Protein AF-A0A7V8NSW2-F1 (afdb_monomer_lite)

Foldseek 3Di:
DDDDDDDDDDDDDDDDDDDPPDPPPPPPPPPPPPPDPAAWKDWDQAQKIWGDDPQKIWIWRHFPQATHTDWIWGWDDDPDPAPWTWTQGPVFIWIWHDDPDPQWIWIDTPPDPDTIIMGGDPDDPPRNVPHFDPFLLRVVVVVLRSCVRRVPCCVVVVHPSVVVCVVCNVVGDRPQDPVNSD

Structure (mmCIF, N/CA/C/O backbone):
data_AF-A0A7V8NSW2-F1
#
_entry.id   AF-A0A7V8NSW2-F1
#
loop_
_atom_site.group_PDB
_atom_site.id
_atom_site.type_symbol
_atom_site.label_atom_id
_atom_site.label_alt_id
_atom_site.label_comp_id
_atom_site.label_asym_id
_atom_site.label_entity_id
_atom_site.label_seq_id
_atom_site.pdbx_PDB_ins_code
_atom_site.Cartn_x
_atom_site.Cartn_y
_atom_site.Cartn_z
_atom_site.occupancy
_atom_site.B_iso_or_equiv
_atom_site.auth_seq_id
_atom_site.auth_comp_id
_atom_site.auth_asym_id
_atom_site.auth_atom_id
_atom_site.pdbx_PDB_model_num
ATOM 1 N N . MET A 1 1 ? 11.097 -9.319 -114.346 1.00 35.69 1 MET A N 1
ATOM 2 C CA . MET A 1 1 ? 12.423 -9.360 -114.993 1.00 35.69 1 MET A CA 1
ATOM 3 C C . MET A 1 1 ? 13.463 -9.348 -113.884 1.00 35.69 1 MET A C 1
ATOM 5 O O . MET A 1 1 ? 13.404 -8.470 -113.037 1.00 35.69 1 MET A O 1
ATOM 9 N N . ASN A 1 2 ? 14.272 -10.407 -113.826 1.00 34.03 2 ASN A N 1
ATOM 10 C CA . ASN A 1 2 ? 15.314 -10.690 -112.832 1.00 34.03 2 ASN A CA 1
ATOM 11 C C . ASN A 1 2 ? 16.289 -9.518 -112.618 1.00 34.03 2 ASN A C 1
ATOM 13 O O . ASN A 1 2 ? 16.650 -8.868 -113.592 1.00 34.03 2 ASN A O 1
ATOM 17 N N . LEU A 1 3 ? 16.826 -9.352 -111.404 1.00 37.28 3 LEU A N 1
ATOM 18 C CA . LEU A 1 3 ? 18.163 -9.864 -111.060 1.00 37.28 3 LEU A CA 1
ATOM 19 C C . LEU A 1 3 ? 18.478 -9.675 -109.564 1.00 37.28 3 LEU A C 1
ATOM 21 O O . LEU A 1 3 ? 18.157 -8.659 -108.958 1.00 37.28 3 LEU A O 1
ATOM 25 N N . GLN A 1 4 ? 19.124 -10.693 -108.999 1.00 40.78 4 GLN A N 1
ATOM 26 C CA . GLN A 1 4 ? 19.681 -10.736 -107.649 1.00 40.78 4 GLN A CA 1
ATOM 27 C C . GLN A 1 4 ? 20.954 -9.887 -107.510 1.00 40.78 4 GLN A C 1
ATOM 29 O O . GLN A 1 4 ? 21.717 -9.784 -108.465 1.00 40.78 4 GLN A O 1
ATOM 34 N N . SER A 1 5 ? 21.278 -9.467 -106.281 1.00 41.66 5 SER A N 1
ATOM 35 C CA . SER A 1 5 ? 22.635 -9.625 -105.732 1.00 41.66 5 SER A CA 1
ATOM 36 C C . SER A 1 5 ? 22.631 -9.571 -104.197 1.00 41.66 5 SER A C 1
ATOM 38 O O . SER A 1 5 ? 21.715 -9.039 -103.581 1.00 41.66 5 SER A O 1
ATOM 40 N N . LYS A 1 6 ? 23.635 -10.224 -103.613 1.00 39.19 6 LYS A N 1
ATOM 41 C CA . LYS A 1 6 ? 23.741 -10.793 -102.262 1.00 39.19 6 LYS A CA 1
ATOM 42 C C . LYS A 1 6 ? 24.594 -9.945 -101.300 1.00 39.19 6 LYS A C 1
ATOM 44 O O . LYS A 1 6 ? 25.369 -9.108 -101.743 1.00 39.19 6 LYS A O 1
ATOM 49 N N . ALA A 1 7 ? 24.563 -10.391 -100.033 1.00 41.00 7 ALA A N 1
ATOM 50 C CA . ALA A 1 7 ? 25.536 -10.209 -98.939 1.00 41.00 7 ALA A CA 1
ATOM 51 C C . ALA A 1 7 ? 25.401 -8.887 -98.144 1.00 41.00 7 ALA A C 1
ATOM 53 O O . ALA A 1 7 ? 25.181 -7.838 -98.721 1.00 41.00 7 ALA A O 1
ATOM 54 N N . HIS A 1 8 ? 25.456 -8.852 -96.807 1.00 39.66 8 HIS A N 1
ATOM 55 C CA . HIS A 1 8 ? 26.336 -9.596 -95.907 1.00 39.66 8 HIS A CA 1
ATOM 56 C C . HIS A 1 8 ? 25.717 -9.936 -94.534 1.00 39.66 8 HIS A C 1
ATOM 58 O O . HIS A 1 8 ? 24.855 -9.244 -94.002 1.00 39.66 8 HIS A O 1
ATOM 64 N N . LEU A 1 9 ? 26.250 -11.031 -93.993 1.00 41.28 9 LEU A N 1
ATOM 65 C CA . LEU A 1 9 ? 26.190 -11.565 -92.633 1.00 41.28 9 LEU A CA 1
ATOM 66 C C . LEU A 1 9 ? 26.578 -10.525 -91.559 1.00 41.28 9 LEU A C 1
ATOM 68 O O . LEU A 1 9 ? 27.609 -9.877 -91.708 1.00 41.28 9 LEU A O 1
ATOM 72 N N . CYS A 1 10 ? 25.842 -10.462 -90.447 1.00 36.78 10 CYS A N 1
ATOM 73 C CA . CYS A 1 10 ? 26.366 -10.757 -89.102 1.00 36.78 10 CYS A CA 1
ATOM 74 C C . CYS A 1 10 ? 25.260 -10.599 -88.052 1.00 36.78 10 CYS A C 1
ATOM 76 O O . CYS A 1 10 ? 24.613 -9.562 -87.935 1.00 36.78 10 CYS A O 1
ATOM 78 N N . ALA A 1 11 ? 25.048 -11.675 -87.305 1.00 42.50 11 ALA A N 1
ATOM 79 C CA . ALA A 1 11 ? 24.102 -11.776 -86.213 1.00 42.50 11 ALA A CA 1
ATOM 80 C C . ALA A 1 11 ? 24.591 -11.009 -84.980 1.00 42.50 11 ALA A C 1
ATOM 82 O O . ALA A 1 11 ? 25.750 -11.147 -84.603 1.00 42.50 11 ALA A O 1
ATOM 83 N N . VAL A 1 12 ? 23.676 -10.328 -84.287 1.00 43.03 12 VAL A N 1
ATOM 84 C CA . VAL A 1 12 ? 23.722 -10.216 -82.825 1.00 43.03 12 VAL A CA 1
ATOM 85 C C . VAL A 1 12 ? 22.292 -10.352 -82.310 1.00 43.03 12 VAL A C 1
ATOM 87 O O . VAL A 1 12 ? 21.466 -9.453 -82.447 1.00 43.03 12 VAL A O 1
ATOM 90 N N . VAL A 1 13 ? 21.9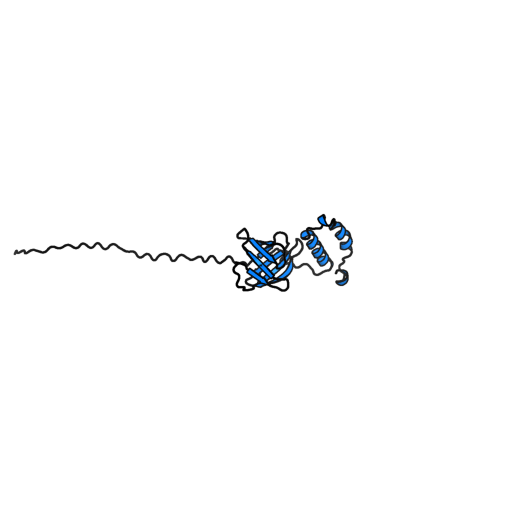96 -11.524 -81.754 1.00 46.28 13 VAL A N 1
ATOM 91 C CA . VAL A 1 13 ? 20.824 -11.761 -80.913 1.00 46.28 13 VAL A CA 1
ATOM 92 C C . VAL A 1 13 ? 21.172 -11.213 -79.533 1.00 46.28 13 VAL A C 1
ATOM 94 O O . VAL A 1 13 ? 22.045 -11.765 -78.871 1.00 46.28 13 VAL A O 1
ATOM 97 N N . SER A 1 14 ? 20.495 -10.156 -79.093 1.00 44.03 14 SER A N 1
ATOM 98 C CA . SER A 1 14 ? 20.483 -9.768 -77.681 1.00 44.03 14 SER A CA 1
ATOM 99 C C . SER A 1 14 ? 19.081 -9.980 -77.136 1.00 44.03 14 SER A C 1
ATOM 101 O O . SER A 1 14 ? 18.165 -9.204 -77.392 1.00 44.03 14 SER A O 1
ATOM 103 N N . ALA A 1 15 ? 18.927 -11.083 -76.408 1.00 45.47 15 ALA A N 1
ATOM 104 C CA . ALA A 1 15 ? 17.764 -11.374 -75.594 1.00 45.47 15 ALA A CA 1
ATOM 105 C C . ALA A 1 15 ? 17.700 -10.373 -74.429 1.00 45.47 15 ALA A C 1
ATOM 107 O O . ALA A 1 15 ? 18.580 -10.353 -73.569 1.00 45.47 15 ALA A O 1
ATOM 108 N N . SER A 1 16 ? 16.667 -9.532 -74.392 1.00 48.69 16 SER A N 1
ATOM 109 C CA . SER A 1 16 ? 16.383 -8.679 -73.237 1.00 48.69 16 SER A CA 1
ATOM 110 C C . SER A 1 16 ? 15.746 -9.521 -72.130 1.00 48.69 16 SER A C 1
ATOM 112 O O . SER A 1 16 ? 14.562 -9.842 -72.178 1.00 48.69 16 SER A O 1
ATOM 114 N N . VAL A 1 17 ? 16.551 -9.893 -71.135 1.00 52.06 17 VAL A N 1
ATOM 115 C CA . VAL A 1 17 ? 16.082 -10.448 -69.860 1.00 52.06 17 VAL A CA 1
ATOM 116 C C . VAL A 1 17 ? 15.521 -9.303 -69.013 1.00 52.06 17 VAL A C 1
ATOM 118 O O . VAL A 1 17 ? 16.173 -8.279 -68.821 1.00 52.06 17 VAL A O 1
ATOM 121 N N . ALA A 1 18 ? 14.288 -9.474 -68.539 1.00 54.47 18 ALA A N 1
ATOM 122 C CA . ALA A 1 18 ? 13.567 -8.525 -67.702 1.00 54.47 18 ALA A CA 1
ATOM 123 C C . ALA A 1 18 ? 14.183 -8.405 -66.295 1.00 54.47 18 ALA A C 1
ATOM 125 O O . ALA A 1 18 ? 14.445 -9.417 -65.648 1.00 54.47 18 ALA A O 1
ATOM 126 N N . LEU A 1 19 ? 14.312 -7.177 -65.780 1.00 48.75 19 LEU A N 1
ATOM 127 C CA . LEU A 1 19 ? 14.388 -6.919 -64.339 1.00 48.75 19 LEU A CA 1
ATOM 128 C C . LEU A 1 19 ? 13.099 -6.216 -63.904 1.00 48.75 19 LEU A C 1
ATOM 130 O O . LEU A 1 19 ? 12.949 -5.005 -64.048 1.00 48.75 19 LEU A O 1
ATOM 134 N N . PHE A 1 20 ? 12.166 -6.994 -63.356 1.00 54.84 20 PHE A N 1
ATOM 135 C CA . PHE A 1 20 ? 11.109 -6.457 -62.507 1.00 54.84 20 PHE A CA 1
ATOM 136 C C . PHE A 1 20 ? 11.756 -5.990 -61.200 1.00 54.84 20 PHE A C 1
ATOM 138 O O . PHE A 1 20 ? 12.077 -6.796 -60.327 1.00 54.84 20 PHE A O 1
ATOM 145 N N . LEU A 1 21 ? 11.971 -4.682 -61.076 1.00 51.09 21 LEU A N 1
ATOM 146 C CA . LEU A 1 21 ? 12.288 -4.040 -59.806 1.00 51.09 21 LEU A CA 1
ATOM 147 C C . LEU A 1 21 ? 11.025 -4.074 -58.935 1.00 51.09 21 LEU A C 1
ATOM 149 O O . LEU A 1 21 ? 10.213 -3.155 -58.971 1.00 51.09 21 LEU A O 1
ATOM 153 N N . PHE A 1 22 ? 10.841 -5.154 -58.174 1.00 56.53 22 PHE A N 1
ATOM 154 C CA . PHE A 1 22 ? 9.962 -5.137 -57.009 1.00 56.53 22 PHE A CA 1
ATOM 155 C C . PHE A 1 22 ? 10.636 -4.257 -55.951 1.00 56.53 22 PHE A C 1
ATOM 157 O O . PHE A 1 22 ? 11.707 -4.637 -55.466 1.00 56.53 22 PHE A O 1
ATOM 164 N N . PRO A 1 23 ? 10.082 -3.087 -55.580 1.00 56.97 23 PRO A N 1
ATOM 165 C CA . PRO A 1 23 ? 10.582 -2.392 -54.411 1.00 56.97 23 PRO A CA 1
ATOM 166 C C . PRO A 1 23 ? 10.324 -3.296 -53.206 1.00 56.97 23 PRO A C 1
ATOM 168 O O . PRO A 1 23 ? 9.179 -3.637 -52.898 1.00 56.97 23 PRO A O 1
ATOM 171 N N . LEU A 1 24 ? 11.426 -3.723 -52.581 1.00 57.84 24 LEU A N 1
ATOM 172 C CA . LEU A 1 24 ? 11.451 -4.409 -51.300 1.00 57.84 24 LEU A CA 1
ATOM 173 C C . LEU A 1 24 ? 10.475 -3.709 -50.359 1.00 57.84 24 LEU A C 1
ATOM 175 O O . LEU A 1 24 ? 10.587 -2.503 -50.128 1.00 57.84 24 LEU A O 1
ATOM 179 N N . SER A 1 25 ? 9.538 -4.482 -49.817 1.00 56.72 25 SER A N 1
ATOM 180 C CA . SER A 1 25 ? 8.718 -4.086 -48.685 1.00 56.72 25 SER A CA 1
ATOM 181 C C . SER A 1 25 ? 9.619 -3.449 -47.631 1.00 56.72 25 SER A C 1
ATOM 183 O O . SER A 1 25 ? 10.436 -4.131 -47.011 1.00 56.72 25 SER A O 1
ATOM 185 N N . ALA A 1 26 ? 9.485 -2.135 -47.448 1.00 57.78 26 ALA A N 1
ATOM 186 C CA . ALA A 1 26 ? 9.986 -1.467 -46.266 1.00 57.78 26 ALA A CA 1
ATOM 187 C C . ALA A 1 26 ? 9.284 -2.148 -45.093 1.00 57.78 26 ALA A C 1
ATOM 189 O O . ALA A 1 26 ? 8.076 -1.989 -44.907 1.00 57.78 26 ALA A O 1
ATOM 190 N N . GLY A 1 27 ? 10.019 -3.013 -44.392 1.00 55.06 27 GLY A N 1
ATOM 191 C CA . GLY A 1 27 ? 9.515 -3.681 -43.209 1.00 55.06 27 GLY A CA 1
ATOM 192 C C . GLY A 1 27 ? 8.937 -2.613 -42.299 1.00 55.06 27 GLY A C 1
ATOM 193 O O . GLY A 1 27 ? 9.621 -1.636 -41.993 1.00 55.06 27 GLY A O 1
ATOM 194 N N . ALA A 1 28 ? 7.675 -2.781 -41.908 1.00 55.75 28 ALA A N 1
ATOM 195 C CA . ALA A 1 28 ? 7.140 -2.062 -40.774 1.00 55.75 28 ALA A CA 1
ATOM 196 C C . ALA A 1 28 ? 8.094 -2.364 -39.618 1.00 55.75 28 ALA A C 1
ATOM 198 O O . ALA A 1 28 ? 8.084 -3.462 -39.058 1.00 55.75 28 ALA A O 1
ATOM 199 N N . GLN A 1 29 ? 8.990 -1.423 -39.322 1.00 52.19 29 GLN A N 1
ATOM 200 C CA . GLN A 1 29 ? 9.699 -1.429 -38.067 1.00 52.19 29 GLN A CA 1
ATOM 201 C C . GLN A 1 29 ? 8.602 -1.221 -37.036 1.00 52.19 29 GLN A C 1
ATOM 203 O O . GLN A 1 29 ? 8.195 -0.102 -36.746 1.00 52.19 29 GLN A O 1
ATOM 208 N N . VAL A 1 30 ? 8.078 -2.326 -36.511 1.00 52.66 30 VAL A N 1
ATOM 209 C CA . VAL A 1 30 ? 7.540 -2.332 -35.165 1.00 52.66 30 VAL A CA 1
ATOM 210 C C . VAL A 1 30 ? 8.744 -1.930 -34.326 1.00 52.66 30 VAL A C 1
ATOM 212 O O . VAL A 1 30 ? 9.558 -2.775 -33.950 1.00 52.66 30 VAL A O 1
ATOM 215 N N . GLN A 1 31 ? 8.932 -0.621 -34.110 1.00 47.03 31 GLN A N 1
ATOM 216 C CA . GLN A 1 31 ? 9.629 -0.167 -32.923 1.00 47.03 31 GLN A CA 1
ATOM 217 C C . GLN A 1 31 ? 8.981 -0.993 -31.817 1.00 47.03 31 GLN A C 1
ATOM 219 O O . GLN A 1 31 ? 7.788 -0.832 -31.552 1.00 47.03 31 GLN A O 1
ATOM 224 N N . ARG A 1 32 ? 9.723 -1.934 -31.218 1.00 43.94 32 ARG A N 1
ATOM 225 C CA . ARG A 1 32 ? 9.366 -2.357 -29.872 1.00 43.94 32 ARG A CA 1
ATOM 226 C C . ARG A 1 32 ? 9.378 -1.049 -29.109 1.00 43.94 32 ARG A C 1
ATOM 228 O O . ARG A 1 32 ? 10.454 -0.516 -28.850 1.00 43.94 32 ARG A O 1
ATOM 235 N N . ALA A 1 33 ? 8.196 -0.485 -28.868 1.00 46.94 33 ALA A N 1
ATOM 236 C CA . ALA A 1 33 ? 8.035 0.489 -27.820 1.00 46.94 33 ALA A CA 1
ATOM 237 C C . ALA A 1 33 ? 8.723 -0.172 -26.634 1.00 46.94 33 ALA A C 1
ATOM 239 O O . ALA A 1 33 ? 8.338 -1.282 -26.259 1.00 46.94 33 ALA A O 1
ATOM 240 N N . THR A 1 34 ? 9.831 0.404 -26.169 1.00 52.75 34 THR A N 1
ATOM 241 C CA . THR A 1 34 ? 10.415 0.035 -24.886 1.00 52.75 34 THR A CA 1
ATOM 242 C C . THR A 1 34 ? 9.228 -0.079 -23.946 1.00 52.75 34 THR A C 1
ATOM 244 O O . THR A 1 34 ? 8.518 0.916 -23.800 1.00 52.75 34 THR A O 1
ATOM 247 N N . GLU A 1 35 ? 8.905 -1.293 -23.482 1.00 66.25 35 GLU A N 1
ATOM 248 C CA . GLU A 1 35 ? 7.648 -1.525 -22.770 1.00 66.25 35 GLU A CA 1
ATOM 249 C C . GLU A 1 35 ? 7.572 -0.506 -21.646 1.00 66.25 35 GLU A C 1
ATOM 251 O O . GLU A 1 35 ? 8.422 -0.507 -20.749 1.00 66.25 35 GLU A O 1
ATOM 256 N N . SER A 1 36 ? 6.613 0.416 -21.758 1.00 84.81 36 SER A N 1
ATOM 257 C CA . SER A 1 36 ? 6.538 1.527 -20.825 1.00 84.81 36 SER A CA 1
ATOM 258 C C . SER A 1 36 ? 6.412 0.969 -19.411 1.00 84.81 36 SER A C 1
ATOM 260 O O . SER A 1 36 ? 5.707 -0.019 -19.161 1.00 84.81 36 SER A O 1
ATOM 262 N N . PHE A 1 37 ? 7.109 1.608 -18.475 1.00 91.81 37 PHE A N 1
ATOM 263 C CA . PHE A 1 37 ? 6.911 1.325 -17.059 1.00 91.81 37 PHE A CA 1
ATOM 264 C C . PHE A 1 37 ? 5.568 1.877 -16.550 1.00 91.81 37 PHE A C 1
ATOM 266 O O . PHE A 1 37 ? 5.154 1.547 -15.441 1.00 91.81 37 PHE A O 1
ATOM 273 N N . ASP A 1 38 ? 4.855 2.650 -17.373 1.00 95.44 38 ASP A N 1
ATOM 274 C CA . ASP A 1 38 ? 3.503 3.104 -17.070 1.00 95.44 38 ASP A CA 1
ATOM 275 C C . ASP A 1 38 ? 2.558 1.940 -16.757 1.00 95.44 38 ASP A C 1
ATOM 277 O O . ASP A 1 38 ? 2.658 0.830 -17.302 1.00 95.44 38 ASP A O 1
ATOM 281 N N . GLY A 1 39 ? 1.603 2.231 -15.881 1.00 96.81 39 GLY A N 1
ATOM 282 C CA . GLY A 1 39 ? 0.578 1.301 -15.444 1.00 96.81 39 GLY A CA 1
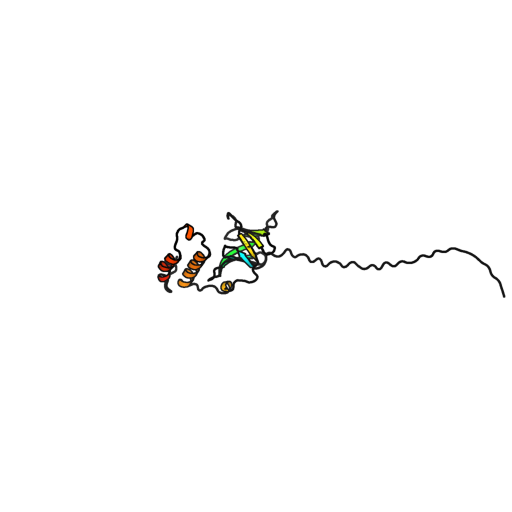ATOM 283 C C . GLY A 1 39 ? 0.592 1.075 -13.940 1.00 96.81 39 GLY A C 1
ATOM 284 O O . GLY A 1 39 ? 1.080 1.898 -13.164 1.00 96.81 39 GLY A O 1
ATOM 285 N N . LEU A 1 40 ? -0.006 -0.045 -13.553 1.00 98.06 40 LEU A N 1
ATOM 286 C CA . LEU A 1 40 ? -0.231 -0.439 -12.172 1.00 98.06 40 LEU A CA 1
ATOM 287 C C . LEU A 1 40 ? 0.722 -1.571 -11.805 1.00 98.06 40 LEU A C 1
ATOM 289 O O . LEU A 1 40 ? 0.898 -2.513 -12.583 1.00 98.06 40 LEU A O 1
ATOM 293 N N . TRP A 1 41 ? 1.302 -1.489 -10.617 1.00 98.31 41 TRP A N 1
ATOM 294 C CA . TRP A 1 41 ? 2.241 -2.472 -10.096 1.00 98.31 41 TRP A CA 1
ATOM 295 C C . TRP A 1 41 ? 1.906 -2.789 -8.644 1.00 98.31 41 TRP A C 1
ATOM 297 O O . TRP A 1 41 ? 1.627 -1.883 -7.870 1.00 98.31 41 TRP A O 1
ATOM 307 N N . LEU A 1 42 ? 1.936 -4.065 -8.276 1.00 98.19 42 LEU A N 1
ATOM 308 C CA . LEU A 1 42 ? 1.732 -4.526 -6.905 1.00 98.19 42 LEU A CA 1
ATOM 309 C C . LEU A 1 42 ? 3.044 -5.048 -6.341 1.00 98.19 42 LEU A C 1
ATOM 311 O O . LEU A 1 42 ? 3.760 -5.779 -7.033 1.00 98.19 42 LEU A O 1
ATOM 315 N N . THR A 1 43 ? 3.352 -4.691 -5.099 1.00 97.38 43 THR A N 1
ATOM 316 C CA . THR A 1 43 ? 4.489 -5.269 -4.380 1.00 97.38 43 THR A CA 1
ATOM 317 C C . THR A 1 43 ? 4.197 -6.703 -3.952 1.00 97.38 43 THR A C 1
ATOM 319 O O . THR A 1 43 ? 3.075 -7.062 -3.594 1.00 97.38 43 THR A O 1
ATOM 322 N N . ASP A 1 44 ? 5.223 -7.547 -3.991 1.00 94.50 44 ASP A N 1
ATOM 323 C CA . ASP A 1 44 ? 5.158 -8.912 -3.480 1.00 94.50 44 ASP A CA 1
ATOM 324 C C . ASP A 1 44 ? 5.518 -8.919 -1.988 1.00 94.50 44 ASP A C 1
ATOM 326 O O . ASP A 1 44 ? 6.686 -8.781 -1.628 1.00 94.50 44 ASP A O 1
ATOM 330 N N . GLY A 1 45 ? 4.505 -9.027 -1.124 1.00 89.50 45 GLY A N 1
ATOM 331 C CA . GLY A 1 45 ? 4.676 -9.154 0.329 1.00 89.50 45 GLY A CA 1
ATOM 332 C C . GLY A 1 45 ? 4.789 -7.847 1.122 1.00 89.50 45 GLY A C 1
ATOM 333 O O . GLY A 1 45 ? 5.054 -7.916 2.317 1.00 89.50 45 GLY A O 1
ATOM 334 N N . TYR A 1 46 ? 4.584 -6.683 0.492 1.00 93.06 46 TYR A N 1
ATOM 335 C CA . TYR A 1 46 ? 4.676 -5.371 1.162 1.00 93.06 46 TYR A CA 1
ATOM 336 C C . TYR A 1 46 ? 3.362 -4.579 1.180 1.00 93.06 46 TYR A C 1
ATOM 338 O O . TYR A 1 46 ? 3.316 -3.514 1.779 1.00 93.06 46 TYR A O 1
ATOM 346 N N . GLY A 1 47 ? 2.296 -5.079 0.546 1.00 95.62 47 GLY A N 1
ATOM 347 C CA . GLY A 1 47 ? 0.976 -4.455 0.651 1.00 95.62 47 GLY A CA 1
ATOM 348 C C . GLY A 1 47 ? 0.884 -3.078 -0.001 1.00 95.62 47 GLY A C 1
ATOM 349 O O . GLY A 1 47 ? 0.240 -2.191 0.547 1.00 95.62 47 GLY A O 1
ATOM 350 N N . GLU A 1 48 ? 1.497 -2.885 -1.171 1.00 97.19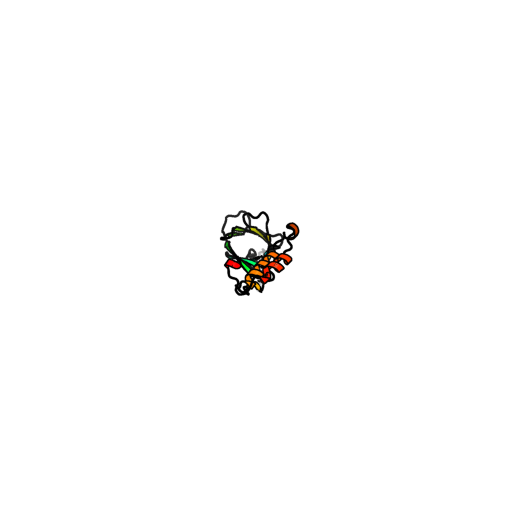 48 GLU A N 1
ATOM 351 C CA . GLU A 1 48 ? 1.456 -1.601 -1.876 1.00 97.19 48 GLU A CA 1
ATOM 352 C C . GLU A 1 48 ? 1.005 -1.734 -3.331 1.00 97.19 48 GLU A C 1
ATOM 354 O O . GLU A 1 48 ? 1.422 -2.634 -4.068 1.00 97.19 48 GLU A O 1
ATOM 359 N N . LEU A 1 49 ? 0.197 -0.765 -3.759 1.00 98.31 49 LEU A N 1
ATOM 360 C CA . LEU A 1 49 ? -0.069 -0.454 -5.156 1.00 98.31 49 LEU A CA 1
ATOM 361 C C . LEU A 1 49 ? 0.771 0.751 -5.576 1.00 98.31 49 LEU A C 1
ATOM 363 O O . LEU A 1 49 ? 0.703 1.815 -4.967 1.00 98.31 49 LEU A O 1
ATOM 367 N N . ILE A 1 50 ? 1.467 0.623 -6.697 1.00 98.31 50 ILE A N 1
ATOM 368 C CA . ILE A 1 50 ? 2.226 1.692 -7.335 1.00 98.31 50 ILE A CA 1
ATOM 369 C C . ILE A 1 50 ? 1.588 2.006 -8.685 1.00 98.31 50 ILE A C 1
ATOM 371 O O . ILE A 1 50 ? 1.459 1.146 -9.557 1.00 98.31 50 ILE A O 1
ATOM 375 N N . GLU A 1 51 ? 1.217 3.264 -8.874 1.00 98.12 51 GLU A N 1
ATOM 376 C CA . GLU A 1 51 ? 0.732 3.795 -10.138 1.00 98.12 51 GLU A CA 1
ATOM 377 C C . GLU A 1 51 ? 1.776 4.684 -10.785 1.00 98.12 51 GLU A C 1
ATOM 379 O O . GLU A 1 51 ? 2.257 5.640 -10.172 1.00 98.12 51 GLU A O 1
ATOM 384 N N . VAL A 1 52 ? 2.062 4.416 -12.054 1.00 97.94 52 VAL A N 1
ATOM 385 C CA . VAL A 1 52 ? 3.018 5.188 -12.842 1.00 97.94 52 VAL A CA 1
ATOM 386 C C . VAL A 1 52 ? 2.333 5.756 -14.074 1.00 97.94 52 VAL A C 1
ATOM 388 O O . VAL A 1 52 ? 1.701 5.028 -14.843 1.00 97.94 52 VAL A O 1
ATOM 391 N N . GLN A 1 53 ? 2.452 7.072 -14.241 1.00 96.88 53 GLN A N 1
ATOM 392 C CA . GLN A 1 53 ? 1.953 7.823 -15.392 1.00 96.88 53 GLN A CA 1
ATOM 393 C C . GLN A 1 53 ? 3.032 8.812 -15.856 1.00 96.88 53 GLN A C 1
ATOM 395 O O . GLN A 1 53 ? 3.173 9.916 -15.314 1.00 96.88 53 GLN A O 1
ATOM 400 N N . GLY A 1 54 ? 3.812 8.390 -16.851 1.00 94.50 54 GLY A N 1
ATOM 401 C CA . GLY A 1 54 ? 4.966 9.095 -17.392 1.00 94.50 54 GLY A CA 1
ATOM 402 C C . GLY A 1 54 ? 6.055 9.271 -16.338 1.00 94.50 54 GLY A C 1
ATOM 403 O O . GLY A 1 54 ? 6.754 8.327 -15.949 1.00 94.50 54 GLY A O 1
ATOM 404 N N . ASP A 1 55 ? 6.177 10.507 -15.862 1.00 95.88 55 ASP A N 1
ATOM 405 C CA . ASP A 1 55 ? 7.156 10.895 -14.848 1.00 95.88 55 ASP A CA 1
ATOM 406 C C . ASP A 1 55 ? 6.576 10.941 -13.437 1.00 95.88 55 ASP A C 1
ATOM 408 O O . ASP A 1 55 ? 7.301 11.251 -12.497 1.00 95.88 55 ASP A O 1
ATOM 412 N N . ASN A 1 56 ? 5.292 10.630 -13.262 1.00 97.81 56 ASN A N 1
ATOM 413 C CA . ASN A 1 56 ? 4.631 10.671 -11.964 1.00 97.81 56 ASN A CA 1
ATOM 414 C C . ASN A 1 56 ? 4.450 9.262 -11.411 1.00 97.81 56 ASN A C 1
ATOM 416 O O . ASN A 1 56 ? 3.893 8.399 -12.089 1.00 97.81 56 ASN A O 1
ATOM 420 N N . LEU A 1 57 ? 4.854 9.074 -10.158 1.00 98.12 57 LEU A N 1
ATOM 421 C CA . LEU A 1 57 ? 4.608 7.874 -9.373 1.00 98.12 57 LEU A CA 1
ATOM 422 C C . LEU A 1 57 ? 3.728 8.224 -8.171 1.00 98.12 57 LEU A C 1
ATOM 424 O O . LEU A 1 57 ? 3.982 9.207 -7.468 1.00 98.12 57 LEU A O 1
ATOM 428 N N . ARG A 1 58 ? 2.701 7.409 -7.929 1.00 98.19 58 ARG A N 1
ATOM 429 C CA . ARG A 1 58 ? 1.887 7.430 -6.708 1.00 98.19 58 ARG A CA 1
ATOM 430 C C . ARG A 1 58 ? 1.895 6.040 -6.088 1.00 98.19 58 ARG A C 1
ATOM 432 O O . ARG A 1 58 ? 1.584 5.082 -6.786 1.00 98.19 58 ARG A O 1
ATOM 439 N N . ALA A 1 59 ? 2.226 5.944 -4.809 1.00 97.94 59 ALA A N 1
ATOM 440 C CA . ALA A 1 59 ? 2.124 4.706 -4.048 1.00 97.94 59 ALA A CA 1
ATOM 441 C C . ALA A 1 59 ? 0.923 4.769 -3.099 1.00 97.94 59 ALA A C 1
ATOM 443 O O . ALA A 1 59 ? 0.581 5.842 -2.586 1.00 97.94 59 ALA A O 1
ATOM 444 N N . TYR A 1 60 ? 0.297 3.621 -2.881 1.00 97.81 60 TYR A N 1
ATOM 445 C CA . TYR A 1 60 ? -0.827 3.432 -1.981 1.00 97.81 60 TYR A CA 1
ATOM 446 C C . TYR A 1 60 ? -0.574 2.191 -1.129 1.00 97.81 60 TYR A C 1
ATOM 448 O O . TYR A 1 60 ? -0.270 1.137 -1.684 1.00 97.81 60 TYR A O 1
ATOM 456 N N . GLU A 1 61 ? -0.750 2.300 0.182 1.00 97.31 61 GLU A N 1
ATOM 457 C CA . GLU A 1 61 ? -0.829 1.145 1.076 1.00 97.31 61 GLU A CA 1
ATOM 458 C C . GLU A 1 61 ? -2.194 0.486 0.889 1.00 97.31 61 GLU A C 1
ATOM 460 O O . GLU A 1 61 ? -3.224 1.167 0.905 1.00 97.31 61 GLU A O 1
ATOM 465 N N . ILE A 1 62 ? -2.207 -0.828 0.692 1.00 97.31 62 ILE A N 1
ATOM 466 C CA . ILE A 1 62 ? -3.416 -1.616 0.477 1.00 97.31 62 ILE A CA 1
ATOM 467 C C . ILE A 1 62 ? -3.553 -2.691 1.549 1.00 97.31 62 ILE A C 1
ATOM 469 O O . ILE A 1 62 ? -2.603 -3.391 1.893 1.00 97.31 62 ILE A O 1
ATOM 473 N N . THR A 1 63 ? -4.773 -2.848 2.040 1.00 96.56 63 THR A N 1
ATOM 474 C CA . THR A 1 63 ? -5.209 -3.978 2.859 1.00 96.56 63 THR A CA 1
ATOM 475 C C . THR A 1 63 ? -6.489 -4.552 2.267 1.00 96.56 63 THR A C 1
ATOM 477 O O . THR A 1 63 ? -7.063 -3.995 1.325 1.00 96.56 63 THR A O 1
ATOM 480 N N . THR A 1 64 ? -6.999 -5.639 2.836 1.00 94.12 64 THR A N 1
ATOM 481 C CA . THR A 1 64 ? -8.349 -6.125 2.516 1.00 94.12 64 THR A CA 1
ATOM 482 C C . THR A 1 64 ? -9.456 -5.137 2.905 1.00 94.12 64 THR A C 1
ATOM 484 O O . THR A 1 64 ? -10.586 -5.278 2.438 1.00 94.12 64 THR A O 1
ATOM 487 N N . LEU A 1 65 ? -9.142 -4.126 3.726 1.00 96.06 65 LEU A N 1
ATOM 488 C CA . LEU A 1 65 ? -10.085 -3.133 4.244 1.00 96.06 65 LEU A CA 1
ATOM 489 C C . LEU A 1 65 ? -9.939 -1.742 3.611 1.00 96.06 65 LEU A C 1
ATOM 491 O O . LEU A 1 65 ? -10.908 -0.984 3.574 1.00 96.06 65 LEU A O 1
ATOM 495 N N . SER A 1 66 ? -8.746 -1.361 3.155 1.00 96.88 66 SER A N 1
ATOM 496 C CA . SER A 1 66 ? -8.468 0.023 2.764 1.00 96.88 66 SER A CA 1
ATOM 497 C C . SER A 1 66 ? -7.422 0.144 1.666 1.00 96.88 66 SER A C 1
ATOM 499 O O . SER A 1 66 ? -6.619 -0.756 1.443 1.00 96.88 66 SER A O 1
ATOM 501 N N . CYS A 1 67 ? -7.423 1.291 0.992 1.00 97.31 67 CYS A N 1
ATOM 502 C CA . CYS A 1 67 ? -6.354 1.700 0.096 1.00 97.31 67 CYS A CA 1
ATOM 503 C C . CYS A 1 67 ? -6.062 3.183 0.323 1.00 97.31 67 CYS A C 1
ATOM 505 O O . CYS A 1 67 ? -6.882 4.047 -0.003 1.00 97.31 67 CYS A O 1
ATOM 507 N N . LEU A 1 68 ? -4.919 3.475 0.940 1.00 96.94 68 LEU A N 1
ATOM 508 C CA . LEU A 1 68 ? -4.568 4.808 1.417 1.00 96.94 68 LEU A CA 1
ATOM 509 C C . LEU A 1 68 ? -3.362 5.372 0.660 1.00 96.94 68 LEU A C 1
ATOM 511 O O . LEU A 1 68 ? -2.414 4.638 0.401 1.00 96.94 68 LEU A O 1
ATOM 515 N N . PRO A 1 69 ? -3.354 6.669 0.294 1.00 96.19 69 PRO A N 1
ATOM 516 C CA . PRO A 1 69 ? -2.180 7.292 -0.311 1.00 96.19 69 PRO A CA 1
ATOM 517 C C . PRO A 1 69 ? -0.971 7.228 0.629 1.00 96.19 69 PRO A C 1
ATOM 519 O O . PRO A 1 69 ? -1.066 7.692 1.762 1.00 96.19 69 PRO A O 1
ATOM 522 N N . ALA A 1 70 ? 0.159 6.732 0.126 1.00 95.62 70 ALA A N 1
ATOM 523 C CA . ALA A 1 70 ? 1.387 6.560 0.901 1.00 95.62 70 ALA A CA 1
ATOM 524 C C . ALA A 1 70 ? 2.480 7.543 0.467 1.00 95.62 70 ALA A C 1
ATOM 526 O O . ALA A 1 70 ? 2.962 8.334 1.271 1.00 95.62 70 ALA A O 1
ATOM 527 N N . ALA A 1 71 ? 2.816 7.563 -0.827 1.00 96.62 71 ALA A N 1
ATOM 528 C CA . ALA A 1 71 ? 3.919 8.376 -1.336 1.00 96.62 71 ALA A CA 1
ATOM 529 C C . ALA A 1 71 ? 3.641 8.965 -2.721 1.00 96.62 71 ALA A C 1
ATOM 531 O O . ALA A 1 71 ? 2.820 8.472 -3.506 1.00 96.62 71 ALA A O 1
ATOM 532 N N . LYS A 1 72 ? 4.369 10.037 -3.043 1.00 98.06 72 LYS A N 1
ATOM 533 C CA . LYS A 1 72 ? 4.424 10.617 -4.392 1.00 98.06 72 LYS A CA 1
ATOM 534 C C . LYS A 1 72 ? 5.864 10.893 -4.778 1.00 98.06 72 LYS A C 1
ATOM 536 O O . LYS A 1 72 ? 6.604 11.512 -4.014 1.00 98.06 72 LYS A O 1
ATOM 541 N N . ALA A 1 73 ? 6.228 10.528 -5.999 1.00 98.00 73 ALA A N 1
ATOM 542 C CA . ALA A 1 73 ? 7.563 10.760 -6.523 1.00 98.00 73 ALA A CA 1
ATOM 543 C C . ALA A 1 73 ? 7.526 11.180 -7.996 1.00 98.00 73 ALA A C 1
ATOM 545 O O . ALA A 1 73 ? 6.562 10.927 -8.719 1.00 98.00 73 ALA A O 1
ATOM 546 N N . THR A 1 74 ? 8.594 11.846 -8.428 1.00 97.75 74 THR A N 1
ATOM 547 C CA . THR A 1 74 ? 8.772 12.297 -9.815 1.00 97.75 74 THR A CA 1
ATOM 548 C C . THR A 1 74 ? 10.030 11.696 -10.409 1.00 97.75 74 THR A C 1
ATOM 550 O O . THR A 1 74 ? 11.033 11.557 -9.703 1.00 97.75 74 THR A O 1
ATOM 553 N N . ARG A 1 75 ? 9.984 11.337 -11.694 1.00 95.69 75 ARG A N 1
ATOM 554 C CA . ARG A 1 75 ? 11.126 10.754 -12.394 1.00 95.69 75 ARG A CA 1
ATOM 555 C C . ARG A 1 75 ? 12.312 11.717 -12.350 1.00 95.69 75 ARG A C 1
ATOM 557 O O . ARG A 1 75 ? 12.172 12.920 -12.579 1.00 95.69 75 ARG A O 1
ATOM 564 N N . ARG A 1 76 ? 13.492 11.177 -12.066 1.00 92.44 76 ARG A N 1
ATOM 565 C CA . ARG A 1 76 ? 14.771 11.865 -12.224 1.00 92.44 76 ARG A CA 1
ATOM 566 C C . ARG A 1 76 ? 15.416 11.395 -13.519 1.00 92.44 76 ARG A C 1
ATOM 568 O O . ARG A 1 76 ? 15.456 10.202 -13.807 1.00 92.44 76 ARG A O 1
ATOM 575 N N . ILE A 1 77 ? 15.889 12.348 -14.316 1.00 81.19 77 ILE A N 1
ATOM 576 C CA . ILE A 1 77 ? 16.705 12.050 -15.491 1.00 81.19 77 ILE A CA 1
ATOM 577 C C . ILE A 1 77 ? 18.149 12.060 -15.015 1.00 81.19 77 ILE A C 1
ATOM 579 O O . ILE A 1 77 ? 18.744 13.119 -14.831 1.00 81.19 77 ILE A O 1
ATOM 583 N N . GLU A 1 78 ? 18.687 10.872 -14.781 1.00 72.81 78 GLU A N 1
ATOM 584 C CA . GLU A 1 78 ? 20.074 10.682 -14.379 1.00 72.81 78 GLU A CA 1
ATOM 585 C C . GLU A 1 78 ? 20.828 9.964 -15.496 1.00 72.81 78 GLU A C 1
ATOM 587 O O . GLU A 1 78 ? 20.271 9.119 -16.202 1.00 72.81 78 GLU A O 1
ATOM 592 N N . ALA A 1 79 ? 22.104 10.310 -15.672 1.00 59.88 79 ALA A N 1
ATOM 593 C CA . ALA A 1 79 ? 23.000 9.595 -16.572 1.00 59.88 79 ALA A CA 1
ATOM 594 C C . ALA A 1 79 ? 23.362 8.243 -15.937 1.00 59.88 79 ALA A C 1
ATOM 596 O O . ALA A 1 79 ? 24.459 8.062 -15.414 1.00 59.88 79 ALA A O 1
ATOM 597 N N . SER A 1 80 ? 22.409 7.312 -15.921 1.00 57.34 80 SER A N 1
ATOM 598 C CA . SER A 1 80 ? 22.635 5.962 -15.418 1.00 57.34 80 SER A CA 1
ATOM 599 C C . SER A 1 80 ? 23.267 5.096 -16.505 1.00 57.34 80 SER A C 1
ATOM 601 O O . SER A 1 80 ? 22.862 5.116 -17.667 1.00 57.34 80 SER A O 1
ATOM 603 N N . THR A 1 81 ? 24.282 4.325 -16.123 1.00 53.88 81 THR A N 1
ATOM 604 C CA . THR A 1 81 ? 24.885 3.269 -16.953 1.00 53.88 81 THR A CA 1
ATOM 605 C C . THR A 1 81 ? 24.044 1.989 -16.952 1.00 53.88 81 THR A C 1
ATOM 607 O O . THR A 1 81 ? 24.298 1.072 -17.734 1.00 53.88 81 THR A O 1
ATOM 610 N N . VAL A 1 82 ? 23.038 1.930 -16.080 1.00 59.88 82 VAL A N 1
ATOM 611 C CA . VAL A 1 82 ? 22.117 0.815 -15.888 1.00 59.88 82 VAL A CA 1
ATOM 612 C C . VAL A 1 82 ? 20.759 1.240 -16.449 1.00 59.88 82 VAL A C 1
ATOM 614 O O . VAL A 1 82 ? 20.397 2.411 -16.377 1.00 59.88 82 VAL A O 1
ATOM 617 N N . HIS A 1 83 ? 19.989 0.310 -1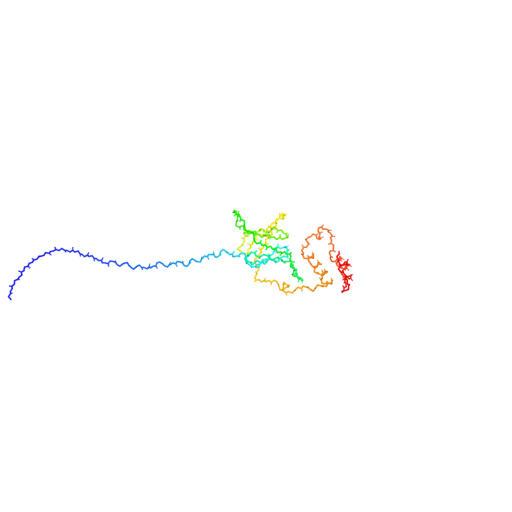7.022 1.00 75.38 83 HIS A N 1
ATOM 618 C CA . HIS A 1 83 ? 18.612 0.551 -17.486 1.00 75.38 83 HIS A CA 1
ATOM 619 C C . HIS A 1 83 ? 17.652 0.720 -16.291 1.00 75.38 83 HIS A C 1
ATOM 621 O O . HIS A 1 83 ? 16.660 0.003 -16.161 1.00 75.38 83 HIS A O 1
ATOM 627 N N . GLU A 1 84 ? 18.008 1.610 -15.373 1.00 88.06 84 GLU A N 1
ATOM 628 C CA . GLU A 1 84 ? 17.309 1.896 -14.136 1.00 88.06 84 GLU A CA 1
ATOM 629 C C . GLU A 1 84 ? 16.452 3.148 -14.307 1.00 88.06 84 GLU A C 1
ATOM 631 O O . GLU A 1 84 ? 16.862 4.137 -14.919 1.00 88.06 84 GLU A O 1
ATOM 636 N N . ILE A 1 85 ? 15.243 3.097 -13.762 1.00 92.44 85 ILE A N 1
ATOM 637 C CA . ILE A 1 85 ? 14.347 4.240 -13.673 1.00 92.44 85 ILE A CA 1
ATOM 638 C C . ILE A 1 85 ? 14.377 4.744 -12.237 1.00 92.44 85 ILE A C 1
ATOM 640 O O . ILE A 1 85 ? 14.083 3.991 -11.312 1.00 92.44 85 ILE A O 1
ATOM 644 N N . VAL A 1 86 ? 14.672 6.029 -12.065 1.00 95.06 86 VAL A N 1
ATOM 645 C CA . VAL A 1 86 ? 14.747 6.664 -10.750 1.00 95.06 86 VAL A CA 1
ATOM 646 C C . VAL A 1 86 ? 13.547 7.583 -10.554 1.00 95.06 86 VAL A C 1
ATOM 648 O O . VAL A 1 86 ? 13.267 8.434 -11.401 1.00 95.06 86 VAL A O 1
ATOM 651 N N . PHE A 1 87 ? 12.856 7.441 -9.428 1.00 96.75 87 PHE A N 1
ATOM 652 C CA . PHE A 1 87 ? 11.843 8.376 -8.947 1.00 96.75 87 PHE A CA 1
ATOM 653 C C . PHE A 1 87 ? 12.273 8.930 -7.592 1.00 96.75 87 PHE A C 1
ATOM 655 O O . PHE A 1 87 ? 12.729 8.178 -6.742 1.00 96.75 87 PHE A O 1
ATOM 662 N N . ALA A 1 88 ? 12.092 10.228 -7.360 1.00 96.75 88 ALA A N 1
ATOM 663 C CA . ALA A 1 88 ? 12.369 10.838 -6.062 1.00 96.75 88 ALA A CA 1
ATOM 664 C C . ALA A 1 88 ? 11.198 11.705 -5.591 1.00 96.75 88 ALA A C 1
ATOM 666 O O . ALA A 1 88 ? 10.596 12.454 -6.374 1.00 96.75 88 ALA A O 1
ATOM 667 N N . GLY A 1 89 ? 10.890 11.591 -4.303 1.00 96.06 89 GLY A N 1
ATOM 668 C CA . GLY A 1 89 ? 9.806 12.279 -3.611 1.00 96.06 89 GLY A CA 1
ATOM 669 C C . GLY A 1 89 ? 10.250 12.819 -2.255 1.00 96.06 89 GLY A C 1
ATOM 670 O O . GLY A 1 89 ? 11.441 12.897 -1.964 1.00 96.06 89 GLY A O 1
ATOM 671 N N . LYS A 1 90 ? 9.281 13.213 -1.422 1.00 95.75 90 LYS A N 1
ATOM 672 C CA . LYS A 1 90 ? 9.555 13.589 -0.023 1.00 95.75 90 LYS A CA 1
ATOM 673 C C . LYS A 1 90 ? 9.906 12.377 0.837 1.00 95.75 90 LYS A C 1
ATOM 675 O O . LYS A 1 90 ? 10.654 12.524 1.795 1.00 95.75 90 LYS A O 1
ATOM 680 N N . ASP A 1 91 ? 9.375 11.222 0.455 1.00 92.00 91 ASP A N 1
ATOM 681 C CA . ASP A 1 91 ? 9.443 9.979 1.222 1.00 92.00 91 ASP A CA 1
ATOM 682 C C . ASP A 1 91 ? 10.703 9.161 0.894 1.00 92.00 91 ASP A C 1
ATOM 684 O O . ASP A 1 91 ? 10.999 8.195 1.576 1.00 92.00 91 ASP A O 1
ATOM 688 N N . GLY A 1 92 ? 11.479 9.570 -0.119 1.00 94.31 92 GLY A N 1
ATOM 689 C CA . GLY A 1 92 ? 12.732 8.915 -0.492 1.00 94.31 92 GLY A CA 1
ATOM 690 C C . GLY A 1 92 ? 12.961 8.845 -1.999 1.00 94.31 92 GLY A C 1
ATOM 691 O O . GLY A 1 92 ? 12.301 9.532 -2.793 1.00 94.31 92 GLY A O 1
ATOM 692 N N . THR A 1 93 ? 13.916 7.999 -2.385 1.00 96.00 93 THR A N 1
ATOM 693 C CA . THR A 1 93 ? 14.250 7.701 -3.782 1.00 96.00 93 THR A CA 1
ATOM 694 C C . THR A 1 93 ? 13.986 6.229 -4.067 1.00 96.00 93 THR A C 1
ATOM 696 O O . THR A 1 93 ? 14.506 5.354 -3.378 1.00 96.00 93 THR A O 1
ATOM 699 N N . LEU A 1 94 ? 13.216 5.969 -5.119 1.00 95.88 94 LEU A N 1
ATOM 700 C CA . LEU A 1 94 ? 12.883 4.644 -5.621 1.00 95.88 94 LEU A CA 1
ATOM 701 C C . LEU A 1 94 ? 13.646 4.383 -6.918 1.00 95.88 94 LEU A C 1
ATOM 703 O O . LEU A 1 94 ? 13.625 5.198 -7.844 1.00 95.88 94 LEU A O 1
ATOM 707 N N . ARG A 1 95 ? 14.283 3.222 -6.998 1.00 95.75 95 ARG A N 1
ATOM 708 C CA . ARG A 1 95 ? 15.026 2.729 -8.157 1.00 95.75 95 ARG A CA 1
ATOM 709 C C . ARG A 1 95 ? 14.360 1.488 -8.707 1.00 95.75 95 ARG A C 1
ATOM 711 O O . ARG A 1 95 ? 14.160 0.517 -7.985 1.00 95.75 95 ARG A O 1
ATOM 718 N N . ILE A 1 96 ? 14.019 1.521 -9.986 1.00 95.50 96 ILE A N 1
ATOM 719 C CA . ILE A 1 96 ? 13.329 0.434 -10.669 1.00 95.50 96 ILE A CA 1
ATOM 720 C C . ILE A 1 96 ? 14.262 -0.177 -11.705 1.00 95.50 96 ILE A C 1
ATOM 722 O O . ILE A 1 96 ? 14.711 0.512 -12.620 1.00 95.50 96 ILE A O 1
ATOM 726 N N . SER A 1 97 ? 14.504 -1.480 -11.606 1.00 94.12 97 SER A N 1
ATOM 727 C CA . SER A 1 97 ? 15.335 -2.237 -12.546 1.00 94.12 97 SER A CA 1
ATOM 728 C C . SER A 1 97 ? 14.588 -3.457 -13.115 1.00 94.12 97 SER A C 1
ATOM 730 O O . SER A 1 97 ? 13.529 -3.839 -12.600 1.00 94.12 97 SER A O 1
ATOM 732 N N . PRO A 1 98 ? 15.067 -4.061 -14.222 1.00 93.50 98 PRO A N 1
ATOM 733 C CA . PRO A 1 98 ? 14.425 -5.233 -14.819 1.00 93.50 98 PRO A CA 1
ATOM 734 C C . PRO A 1 98 ? 14.266 -6.395 -13.828 1.00 93.50 98 PRO A C 1
ATOM 736 O O . PRO A 1 98 ? 15.208 -6.747 -13.122 1.00 93.50 98 PRO A O 1
ATOM 739 N N . GLY A 1 99 ? 13.075 -6.999 -13.792 1.00 94.19 99 GLY A N 1
ATOM 740 C CA . GLY A 1 99 ? 12.785 -8.187 -12.987 1.00 94.19 99 GLY A CA 1
ATOM 741 C C . GLY A 1 99 ? 13.083 -9.500 -13.727 1.00 94.19 99 GLY A C 1
ATOM 742 O O . GLY A 1 99 ? 13.476 -9.482 -14.895 1.00 94.19 99 GLY A O 1
ATOM 743 N N . PRO A 1 100 ? 12.887 -10.657 -13.068 1.00 94.44 100 PRO A N 1
ATOM 744 C CA . PRO A 1 100 ? 13.132 -11.978 -13.658 1.00 94.44 100 PRO A CA 1
ATOM 745 C C . PRO A 1 100 ? 12.154 -12.354 -14.787 1.00 94.44 100 PRO A C 1
ATOM 747 O O . PRO A 1 100 ? 12.472 -13.211 -15.608 1.00 94.44 100 PRO A O 1
ATOM 750 N N . LEU A 1 101 ? 10.972 -11.735 -14.827 1.00 94.19 101 LEU A N 1
ATOM 751 C CA . LEU A 1 101 ? 9.923 -11.944 -15.831 1.00 94.19 101 LEU A CA 1
ATOM 752 C C . LEU A 1 101 ? 9.539 -10.615 -16.497 1.00 94.19 101 LEU A C 1
ATOM 754 O O . LEU A 1 101 ? 9.719 -9.545 -15.909 1.00 94.19 101 LEU A O 1
ATOM 758 N N . ALA A 1 102 ? 8.963 -10.680 -17.701 1.00 90.56 102 ALA A N 1
ATOM 759 C CA . ALA A 1 102 ? 8.594 -9.501 -18.494 1.00 90.56 102 ALA A CA 1
ATOM 760 C C . ALA A 1 102 ? 7.638 -8.540 -17.755 1.00 90.56 102 ALA A C 1
ATOM 762 O O . ALA A 1 102 ? 7.778 -7.320 -17.842 1.00 90.56 102 ALA A O 1
ATOM 763 N N . ASP A 1 103 ? 6.721 -9.087 -16.962 1.00 94.56 103 ASP A N 1
ATOM 764 C CA . ASP A 1 103 ? 5.711 -8.383 -16.170 1.00 94.56 103 ASP A CA 1
ATOM 765 C C . ASP A 1 103 ? 6.161 -8.080 -14.731 1.00 94.56 103 ASP A C 1
ATOM 767 O O . ASP A 1 103 ? 5.346 -7.701 -13.891 1.00 94.56 103 ASP A O 1
ATOM 771 N N . THR A 1 104 ? 7.458 -8.209 -14.439 1.00 96.38 104 THR A N 1
ATOM 772 C CA . THR A 1 104 ? 8.021 -7.940 -13.110 1.00 96.38 104 THR A CA 1
ATOM 773 C C . THR A 1 104 ? 9.165 -6.939 -13.154 1.00 96.38 104 THR A C 1
ATOM 775 O O . THR A 1 104 ? 9.887 -6.833 -14.149 1.00 96.38 104 THR A O 1
ATOM 778 N N . ARG A 1 105 ? 9.357 -6.198 -12.066 1.00 96.94 105 ARG A N 1
ATOM 779 C CA . ARG A 1 105 ? 10.503 -5.303 -11.860 1.00 96.94 105 ARG A CA 1
ATOM 780 C C . ARG A 1 105 ? 11.028 -5.457 -10.439 1.00 96.94 105 ARG A C 1
ATOM 782 O O . ARG A 1 105 ? 10.289 -5.875 -9.552 1.00 96.94 105 ARG A O 1
ATOM 789 N N . TRP A 1 106 ? 12.290 -5.107 -10.232 1.00 97.00 106 TRP A N 1
ATOM 790 C CA . TRP A 1 106 ? 12.816 -4.884 -8.891 1.00 97.00 106 TRP A CA 1
ATOM 791 C C . TRP A 1 106 ? 12.657 -3.416 -8.539 1.00 97.00 106 TRP A C 1
ATOM 793 O O . TRP A 1 106 ? 13.050 -2.556 -9.324 1.00 97.00 106 TRP A O 1
ATOM 803 N N . LEU A 1 107 ? 12.106 -3.151 -7.364 1.00 97.19 107 LEU A N 1
ATOM 804 C CA . LEU A 1 107 ? 12.085 -1.851 -6.721 1.00 97.19 107 LEU A CA 1
ATOM 805 C C . LEU A 1 107 ? 13.108 -1.861 -5.587 1.00 97.19 107 LEU A C 1
ATOM 807 O O . LEU A 1 107 ? 13.104 -2.758 -4.749 1.00 97.19 107 LEU A O 1
ATOM 811 N N . HIS A 1 108 ? 13.981 -0.866 -5.564 1.00 96.75 108 HIS A N 1
ATOM 812 C CA . HIS A 1 108 ? 14.890 -0.596 -4.461 1.00 96.75 108 HIS A CA 1
ATOM 813 C C . HIS A 1 108 ? 14.594 0.791 -3.905 1.00 96.75 108 HIS A C 1
ATOM 815 O O . HIS A 1 108 ? 14.627 1.776 -4.643 1.00 96.75 108 HIS A O 1
ATOM 821 N N . GLU A 1 109 ? 14.313 0.874 -2.613 1.00 95.44 109 GLU A N 1
ATOM 822 C CA . GLU A 1 109 ? 14.231 2.145 -1.902 1.00 95.44 109 GLU A CA 1
ATOM 823 C C . GLU A 1 109 ? 15.605 2.476 -1.314 1.00 95.44 109 GLU A C 1
ATOM 825 O O . GLU A 1 109 ? 16.241 1.614 -0.703 1.00 95.44 109 GLU A O 1
ATOM 830 N N . ASP A 1 110 ? 16.086 3.706 -1.500 1.00 94.00 110 ASP A N 1
ATOM 831 C CA . ASP A 1 110 ? 17.376 4.116 -0.938 1.00 94.00 110 ASP A CA 1
ATOM 832 C C . ASP A 1 110 ? 17.434 3.903 0.575 1.00 94.00 110 ASP A C 1
ATOM 834 O O . ASP A 1 110 ? 16.595 4.391 1.326 1.00 94.00 110 ASP A O 1
ATOM 838 N N . GLY A 1 111 ? 18.475 3.205 1.029 1.00 92.94 111 GLY A N 1
ATOM 839 C CA . GLY A 1 111 ? 18.659 2.863 2.440 1.00 92.94 111 GLY A CA 1
ATOM 840 C C . GLY A 1 111 ? 17.977 1.560 2.867 1.00 92.94 111 GLY A C 1
ATOM 841 O O . GLY A 1 111 ? 18.230 1.092 3.978 1.00 92.94 111 GLY A O 1
ATOM 842 N N . SER A 1 112 ? 17.182 0.931 1.996 1.00 93.50 112 SER A N 1
ATOM 843 C CA . SER A 1 112 ? 16.665 -0.419 2.229 1.00 93.50 112 SER A CA 1
ATOM 844 C C . SER A 1 112 ? 17.770 -1.474 2.082 1.00 93.50 112 SER A C 1
ATOM 846 O O . SER A 1 112 ? 18.724 -1.330 1.316 1.00 93.50 112 SER A O 1
ATOM 848 N N . VAL A 1 113 ? 17.652 -2.570 2.833 1.00 93.50 113 VAL A N 1
ATOM 849 C CA . VAL A 1 113 ? 18.622 -3.683 2.802 1.00 93.50 113 VAL A CA 1
ATOM 850 C C . VAL A 1 113 ? 18.314 -4.727 1.723 1.00 93.50 113 VAL A C 1
ATOM 852 O O . VAL A 1 113 ? 19.086 -5.668 1.539 1.00 93.50 113 VAL A O 1
ATOM 855 N N . SER A 1 114 ? 17.185 -4.595 1.026 1.00 93.19 114 SER A N 1
ATOM 856 C CA . SER A 1 114 ? 16.688 -5.584 0.068 1.00 93.19 114 SER A CA 1
ATOM 857 C C . SER A 1 114 ? 15.833 -4.944 -1.018 1.00 93.19 114 SER A C 1
ATOM 859 O O . SER A 1 114 ? 15.185 -3.930 -0.790 1.00 93.19 114 SER A O 1
ATOM 861 N N . ASN A 1 115 ? 15.773 -5.595 -2.178 1.00 96.25 115 ASN A N 1
ATOM 862 C CA . ASN A 1 115 ? 14.860 -5.213 -3.250 1.00 96.25 115 ASN A CA 1
ATOM 863 C C . ASN A 1 115 ? 13.480 -5.842 -3.041 1.00 96.25 115 ASN A C 1
ATOM 865 O O . ASN A 1 115 ? 13.373 -6.983 -2.592 1.00 96.25 115 ASN A O 1
ATOM 869 N N . ILE A 1 116 ? 12.447 -5.123 -3.460 1.00 97.19 116 ILE A N 1
ATOM 870 C CA . ILE A 1 116 ? 11.058 -5.566 -3.494 1.00 97.19 116 ILE A CA 1
ATOM 871 C C . ILE A 1 116 ? 10.732 -5.995 -4.923 1.00 97.19 116 ILE A C 1
ATOM 873 O O . ILE A 1 116 ? 10.976 -5.252 -5.877 1.00 97.19 116 ILE A O 1
ATOM 877 N N . LEU A 1 117 ? 10.190 -7.200 -5.102 1.00 98.12 117 LEU A N 1
ATOM 878 C CA . LEU A 1 117 ? 9.660 -7.604 -6.402 1.00 98.12 117 LEU A CA 1
ATOM 879 C C . LEU A 1 117 ? 8.304 -6.925 -6.601 1.00 98.12 117 LEU A C 1
ATOM 881 O O . LEU A 1 117 ? 7.424 -7.055 -5.755 1.00 98.12 117 LEU A O 1
ATOM 885 N N . ILE A 1 118 ? 8.121 -6.240 -7.727 1.00 98.31 118 ILE A N 1
ATOM 886 C CA . ILE A 1 118 ? 6.826 -5.685 -8.123 1.00 98.31 118 ILE A CA 1
ATOM 887 C C . ILE A 1 118 ? 6.319 -6.376 -9.385 1.00 98.31 118 ILE A C 1
ATOM 889 O O . ILE A 1 118 ? 7.095 -6.693 -10.291 1.00 98.31 118 ILE A O 1
ATOM 893 N N . ARG A 1 119 ? 5.011 -6.620 -9.445 1.00 98.00 119 ARG A N 1
ATOM 894 C CA . ARG A 1 119 ? 4.334 -7.333 -10.537 1.00 98.00 119 ARG A CA 1
ATOM 895 C C . ARG A 1 119 ? 3.302 -6.430 -11.187 1.00 98.00 119 ARG A C 1
ATOM 897 O O . ARG A 1 119 ? 2.593 -5.708 -10.490 1.00 98.00 119 ARG A O 1
ATOM 904 N N . ARG A 1 120 ? 3.201 -6.468 -12.513 1.00 97.44 120 ARG A N 1
ATOM 905 C CA . ARG A 1 120 ? 2.209 -5.684 -13.249 1.00 97.44 120 ARG A CA 1
ATOM 906 C C . ARG A 1 120 ? 0.800 -6.136 -12.860 1.00 97.44 120 ARG A C 1
ATOM 908 O O . ARG A 1 120 ? 0.488 -7.322 -12.916 1.00 97.44 120 ARG A O 1
ATOM 915 N N . ALA A 1 121 ? -0.056 -5.186 -12.505 1.00 96.31 121 ALA A N 1
ATOM 916 C CA . ALA A 1 121 ? -1.460 -5.428 -12.202 1.00 96.31 121 ALA A CA 1
ATOM 917 C C . ALA A 1 121 ? -2.346 -5.084 -13.405 1.00 96.31 121 ALA A C 1
ATOM 919 O O . ALA A 1 121 ? -2.130 -4.085 -14.091 1.00 96.31 121 ALA A O 1
ATOM 920 N N . GLY A 1 122 ? -3.356 -5.922 -13.655 1.00 95.38 122 GLY A N 1
ATOM 921 C CA . GLY A 1 122 ? -4.326 -5.708 -14.735 1.00 95.38 122 GLY A CA 1
ATOM 922 C C . GLY A 1 122 ? -5.401 -4.670 -14.404 1.00 95.38 122 GLY A C 1
ATOM 923 O O . GLY A 1 122 ? -5.988 -4.085 -15.311 1.00 95.38 122 GLY A O 1
ATOM 924 N N . SER A 1 123 ? -5.652 -4.425 -13.118 1.00 95.06 123 SER A N 1
ATOM 925 C CA . SER A 1 123 ? -6.662 -3.485 -12.638 1.00 95.06 123 SER A CA 1
ATOM 926 C C . SER A 1 123 ? -6.263 -2.884 -11.294 1.00 95.06 123 SER A C 1
ATOM 928 O O . SER A 1 123 ? -5.508 -3.484 -10.527 1.00 95.06 123 SER A O 1
ATOM 930 N N . ARG A 1 124 ? -6.795 -1.694 -11.008 1.00 95.19 124 ARG A N 1
ATOM 931 C CA . ARG A 1 124 ? -6.675 -1.035 -9.705 1.00 95.19 124 ARG A CA 1
ATOM 932 C C . ARG A 1 124 ? -7.574 -1.778 -8.698 1.00 95.19 124 ARG A C 1
ATOM 934 O O . ARG A 1 124 ? -8.687 -2.143 -9.081 1.00 95.19 124 ARG A O 1
ATOM 941 N N . PRO A 1 125 ? -7.121 -2.052 -7.460 1.00 94.00 125 PRO A N 1
ATOM 942 C CA . PRO A 1 125 ? -7.977 -2.622 -6.422 1.00 94.00 125 PRO A CA 1
ATOM 943 C C . PRO A 1 125 ? -9.208 -1.741 -6.183 1.00 94.00 125 PRO A C 1
ATOM 945 O O . PRO A 1 125 ? -9.077 -0.524 -6.092 1.00 94.00 125 PRO A O 1
ATOM 948 N N . GLU A 1 126 ? -10.388 -2.348 -6.052 1.00 92.31 126 GLU A N 1
ATOM 949 C CA . GLU A 1 126 ? -11.671 -1.629 -5.952 1.00 92.31 126 GLU A CA 1
ATOM 950 C C . GLU A 1 126 ? -11.707 -0.626 -4.785 1.00 92.31 126 GLU A C 1
ATOM 952 O O . GLU A 1 126 ? -12.188 0.498 -4.926 1.00 92.31 126 GLU A O 1
ATOM 957 N N . LEU A 1 127 ? -11.113 -0.996 -3.646 1.00 92.19 127 LEU A N 1
ATOM 958 C CA . LEU A 1 127 ? -11.028 -0.145 -2.454 1.00 92.19 127 LEU A CA 1
ATOM 959 C C . LEU A 1 127 ? -10.241 1.150 -2.691 1.00 92.19 127 LEU A C 1
ATOM 961 O O . LEU A 1 127 ? -10.436 2.131 -1.981 1.00 92.19 127 LEU A O 1
ATOM 965 N N . CYS A 1 128 ? -9.375 1.193 -3.704 1.00 94.06 128 CYS A N 1
ATOM 966 C CA . CYS A 1 128 ? -8.617 2.394 -4.042 1.00 94.06 128 CYS A CA 1
ATOM 967 C C . CYS A 1 128 ? -9.462 3.516 -4.649 1.00 94.06 128 CYS A C 1
ATOM 969 O O . CYS A 1 128 ? -8.960 4.637 -4.789 1.00 94.06 128 CYS A O 1
ATOM 971 N N . ASP A 1 129 ? -10.725 3.233 -4.966 1.00 92.19 129 ASP A N 1
ATOM 972 C CA . ASP A 1 129 ? -11.713 4.215 -5.405 1.00 92.19 129 ASP A CA 1
ATOM 973 C C . ASP A 1 129 ? -12.762 4.504 -4.309 1.00 92.19 129 ASP A C 1
ATOM 975 O O . ASP A 1 129 ? -13.684 5.296 -4.510 1.00 92.19 129 ASP A O 1
ATOM 979 N N . GLN A 1 130 ? -12.604 3.898 -3.126 1.00 92.19 130 GLN A N 1
ATOM 980 C CA . GLN A 1 130 ? -13.517 3.993 -1.986 1.00 92.19 130 GLN A CA 1
ATOM 981 C C . GLN A 1 130 ? -12.731 4.318 -0.705 1.00 92.19 130 GLN A C 1
ATOM 983 O O . GLN A 1 130 ? -12.431 3.422 0.088 1.00 92.19 130 GLN A O 1
ATOM 988 N N . PRO A 1 131 ? -12.362 5.593 -0.474 1.00 90.12 131 PRO A N 1
ATOM 989 C CA . PRO A 1 131 ? -11.618 5.952 0.724 1.00 90.12 131 PRO A CA 1
ATOM 990 C C . PRO A 1 131 ? -12.438 5.623 1.983 1.00 90.12 131 PRO A C 1
ATOM 992 O O . PRO A 1 131 ? -13.637 5.928 2.025 1.00 90.12 131 PRO A O 1
ATOM 995 N N . PRO A 1 132 ? -11.815 5.037 3.023 1.00 94.00 132 PRO A N 1
ATOM 996 C CA . PRO A 1 132 ? -12.515 4.748 4.265 1.00 94.00 132 PRO A CA 1
ATOM 997 C C . PRO A 1 132 ? -12.991 6.048 4.922 1.00 94.00 132 PRO A C 1
ATOM 999 O O . PRO A 1 132 ? -12.394 7.117 4.762 1.00 94.00 132 PRO A O 1
ATOM 1002 N N . ALA A 1 133 ? -14.080 5.965 5.688 1.00 95.50 133 ALA A N 1
ATOM 1003 C CA . ALA A 1 133 ? -14.592 7.119 6.415 1.00 95.50 133 ALA A CA 1
ATOM 1004 C C . ALA A 1 133 ? -13.534 7.628 7.406 1.00 95.50 133 ALA A C 1
ATOM 1006 O O . ALA A 1 133 ? -12.967 6.839 8.157 1.00 95.50 133 ALA A O 1
ATOM 1007 N N . ASN A 1 134 ? -13.303 8.939 7.468 1.00 95.44 134 ASN A N 1
ATOM 1008 C CA . ASN A 1 134 ? -12.394 9.518 8.457 1.00 95.44 134 ASN A CA 1
ATOM 1009 C C . ASN A 1 134 ? -13.117 9.686 9.804 1.00 95.44 134 ASN A C 1
ATOM 1011 O O . ASN A 1 134 ? -13.564 10.775 10.159 1.00 95.44 134 ASN A O 1
ATOM 1015 N N . THR A 1 135 ? -13.297 8.573 10.514 1.00 97.44 135 THR A N 1
ATOM 1016 C CA . THR A 1 135 ? -13.909 8.512 11.850 1.00 97.44 135 THR A CA 1
ATOM 1017 C C . THR A 1 135 ? -12.996 7.736 12.796 1.00 97.44 135 THR A C 1
ATOM 1019 O O . THR A 1 135 ? -12.238 6.889 12.322 1.00 97.44 135 THR A O 1
ATOM 1022 N N . PRO A 1 136 ? -13.076 7.941 14.123 1.00 98.25 136 PRO A N 1
ATOM 1023 C CA . PRO A 1 136 ? -12.216 7.224 15.067 1.00 98.25 136 PRO A CA 1
ATOM 1024 C C . PRO A 1 136 ? -12.315 5.700 14.937 1.00 98.25 136 PRO A C 1
ATOM 1026 O O . PRO A 1 136 ? -11.302 5.005 14.919 1.00 98.25 136 PRO A O 1
ATOM 1029 N N . LEU A 1 137 ? -13.537 5.184 14.761 1.00 97.88 137 LEU A N 1
ATOM 1030 C CA . LEU A 1 137 ? -13.795 3.754 14.576 1.00 97.88 137 LEU A CA 1
ATOM 1031 C C . LEU A 1 137 ? -13.109 3.197 13.323 1.00 97.88 137 LEU A C 1
ATOM 1033 O O . LEU A 1 137 ? -12.502 2.132 13.384 1.00 97.88 137 LEU A O 1
ATOM 1037 N N . SER A 1 138 ? -13.217 3.916 12.206 1.00 97.50 138 SER A N 1
ATOM 1038 C CA . SER A 1 138 ? -12.635 3.519 10.923 1.00 97.50 138 SER A CA 1
ATOM 1039 C C . SER A 1 138 ? -11.110 3.626 10.946 1.00 97.50 138 SER A C 1
ATOM 1041 O O . SER A 1 138 ? -10.424 2.687 10.559 1.00 97.50 138 SER A O 1
ATOM 1043 N N . ASN A 1 139 ? -10.566 4.711 11.503 1.00 97.62 139 ASN A N 1
ATOM 1044 C CA . ASN A 1 139 ? -9.122 4.919 11.616 1.00 97.62 139 ASN A CA 1
ATOM 1045 C C . ASN A 1 139 ? -8.460 3.843 12.493 1.00 97.62 139 ASN A C 1
ATOM 1047 O O . ASN A 1 139 ? -7.425 3.301 12.110 1.00 97.62 139 ASN A O 1
ATOM 1051 N N . TYR A 1 140 ? -9.082 3.475 13.622 1.00 98.06 140 TYR A N 1
ATOM 1052 C CA . TYR A 1 140 ? -8.624 2.343 14.434 1.00 98.06 140 TYR A CA 1
ATOM 1053 C C . TYR A 1 140 ? -8.634 1.040 13.633 1.00 98.06 140 TYR A C 1
ATOM 1055 O O . TYR A 1 140 ? -7.665 0.288 13.669 1.00 98.06 140 TYR A O 1
ATOM 1063 N N . GLN A 1 141 ? -9.726 0.770 12.911 1.00 97.25 141 GLN A N 1
ATOM 1064 C CA . GLN A 1 141 ? -9.876 -0.470 12.156 1.00 97.25 141 GLN A CA 1
ATOM 1065 C C . GLN A 1 141 ? -8.836 -0.582 11.036 1.00 97.25 141 GLN A C 1
ATOM 1067 O O . GLN A 1 141 ? -8.251 -1.646 10.865 1.00 97.25 141 GLN A O 1
ATOM 1072 N N . VAL A 1 142 ? -8.559 0.513 10.322 1.00 97.50 142 VAL A N 1
ATOM 1073 C CA . VAL A 1 142 ? -7.505 0.555 9.303 1.00 97.50 142 VAL A CA 1
ATOM 1074 C C . VAL A 1 142 ? -6.137 0.290 9.924 1.00 97.50 142 VAL A C 1
ATOM 1076 O O . VAL A 1 142 ? -5.438 -0.601 9.458 1.00 97.50 142 VAL A O 1
ATOM 1079 N N . PHE A 1 143 ? -5.776 0.985 11.010 1.00 97.00 143 PHE A N 1
ATOM 1080 C CA . PHE A 1 143 ? -4.517 0.729 11.718 1.00 97.00 143 PHE A CA 1
ATOM 1081 C C . PHE A 1 143 ? -4.391 -0.741 12.141 1.00 97.00 143 PHE A C 1
ATOM 1083 O O . PHE A 1 143 ? -3.356 -1.377 11.927 1.00 97.00 143 PHE A O 1
ATOM 1090 N N . TRP A 1 144 ? -5.457 -1.281 12.731 1.00 97.44 144 TRP A N 1
ATOM 1091 C CA . TRP A 1 144 ? -5.491 -2.651 13.214 1.00 97.44 144 TRP A CA 1
ATOM 1092 C C . TRP A 1 144 ? -5.272 -3.667 12.088 1.00 97.44 144 TRP A C 1
ATOM 1094 O O . TRP A 1 144 ? -4.461 -4.589 12.237 1.00 97.44 144 TRP A O 1
ATOM 1104 N N . GLU A 1 145 ? -5.968 -3.487 10.964 1.00 97.25 145 GLU A N 1
ATOM 1105 C CA . GLU A 1 145 ? -5.877 -4.368 9.800 1.00 97.25 145 GLU A CA 1
ATOM 1106 C C . GLU A 1 145 ? -4.499 -4.281 9.140 1.00 97.25 145 GLU A C 1
ATOM 1108 O O . GLU A 1 145 ? -3.879 -5.310 8.895 1.00 97.25 145 GLU A O 1
ATOM 1113 N N . THR A 1 146 ? -3.957 -3.072 8.951 1.00 96.38 146 THR A N 1
ATOM 1114 C CA . THR A 1 146 ? -2.619 -2.872 8.369 1.00 96.38 146 THR A CA 1
ATOM 1115 C C . THR A 1 146 ? -1.553 -3.646 9.136 1.00 96.38 146 THR A C 1
ATOM 1117 O O . THR A 1 146 ? -0.741 -4.352 8.540 1.00 96.38 146 THR A O 1
ATOM 1120 N N . PHE A 1 147 ? -1.568 -3.575 10.467 1.00 96.00 147 PHE A N 1
ATOM 1121 C CA . PHE A 1 147 ? -0.638 -4.356 11.278 1.00 96.00 147 PHE A CA 1
ATOM 1122 C C . PHE A 1 147 ? -0.919 -5.857 11.196 1.00 96.00 147 PHE A C 1
ATOM 1124 O O . PHE A 1 147 ? 0.024 -6.641 11.129 1.00 96.00 147 PHE A O 1
ATOM 1131 N N . SER A 1 148 ? -2.191 -6.259 11.189 1.00 96.00 148 SER A N 1
ATOM 1132 C CA . SER A 1 148 ? -2.587 -7.670 11.111 1.00 96.00 148 SER A CA 1
ATOM 1133 C C . SER A 1 148 ? -2.115 -8.341 9.820 1.00 96.00 148 SER A C 1
ATOM 1135 O O . SER A 1 148 ? -1.678 -9.490 9.870 1.00 96.00 148 SER A O 1
ATOM 1137 N N . GLU A 1 149 ? -2.173 -7.631 8.693 1.00 95.69 149 GLU A N 1
ATOM 1138 C CA . GLU A 1 149 ? -1.766 -8.149 7.385 1.00 95.69 149 GLU A CA 1
ATOM 1139 C C . GLU A 1 149 ? -0.253 -8.044 7.150 1.00 95.69 149 GLU A C 1
ATOM 1141 O O . GLU A 1 149 ? 0.355 -8.994 6.654 1.00 95.69 149 GLU A O 1
ATOM 1146 N N . HIS A 1 150 ? 0.370 -6.922 7.532 1.00 94.81 150 HIS A N 1
ATOM 1147 C CA . HIS A 1 150 ? 1.711 -6.577 7.039 1.00 94.81 150 HIS A CA 1
ATOM 1148 C C . HIS A 1 150 ? 2.822 -6.628 8.088 1.00 94.81 150 HIS A C 1
ATOM 1150 O O . HIS A 1 150 ? 3.991 -6.519 7.724 1.00 94.81 150 HIS A O 1
ATOM 1156 N N . TYR A 1 151 ? 2.528 -6.818 9.382 1.00 94.62 151 TYR A N 1
ATOM 1157 C CA . TYR A 1 151 ? 3.573 -6.938 10.408 1.00 94.62 151 TYR A CA 1
ATOM 1158 C C . TYR A 1 151 ? 3.999 -8.404 10.632 1.00 94.62 151 TYR A C 1
ATOM 1160 O O . TYR A 1 151 ? 3.298 -9.166 11.305 1.00 94.62 151 TYR A O 1
ATOM 1168 N N . PRO A 1 152 ? 5.194 -8.832 10.176 1.00 92.31 152 PRO A N 1
ATOM 1169 C CA . PRO A 1 152 ? 5.538 -10.256 10.142 1.00 92.31 152 PRO A CA 1
ATOM 1170 C C . PRO A 1 152 ? 6.062 -10.796 11.482 1.00 92.31 152 PRO A C 1
ATOM 1172 O O . PRO A 1 152 ? 6.318 -11.992 11.622 1.00 92.31 152 PRO A O 1
ATOM 1175 N N . PHE A 1 153 ? 6.263 -9.938 12.488 1.00 95.06 153 PHE A N 1
ATOM 1176 C CA . PHE A 1 153 ? 7.039 -10.294 13.679 1.00 95.06 153 PHE A CA 1
ATOM 1177 C C . PHE A 1 153 ? 6.203 -10.591 14.926 1.00 95.06 153 PHE A C 1
ATOM 1179 O O . PHE A 1 153 ? 6.787 -10.800 15.989 1.00 95.06 153 PHE A O 1
ATOM 1186 N N . PHE A 1 154 ? 4.868 -10.660 14.850 1.00 96.25 154 PHE A N 1
ATOM 1187 C CA . PHE A 1 154 ? 4.048 -10.950 16.038 1.00 96.25 154 PHE A CA 1
ATOM 1188 C C . PHE A 1 154 ? 4.453 -12.253 16.733 1.00 96.25 154 PHE A C 1
ATOM 1190 O O . PHE A 1 154 ? 4.675 -12.256 17.944 1.00 96.25 154 PHE A O 1
ATOM 1197 N N . ALA A 1 155 ? 4.641 -13.335 15.970 1.00 95.25 155 ALA A N 1
ATOM 1198 C CA . ALA A 1 155 ? 5.069 -14.623 16.512 1.00 95.25 155 ALA A CA 1
ATOM 1199 C C . ALA A 1 155 ? 6.466 -14.545 17.153 1.00 95.25 155 ALA A C 1
ATOM 1201 O O . ALA A 1 155 ? 6.660 -14.995 18.281 1.00 95.25 155 ALA A O 1
ATOM 1202 N N . GLN A 1 156 ? 7.425 -13.904 16.475 1.00 97.38 156 GLN A N 1
ATOM 1203 C CA . GLN A 1 156 ? 8.785 -13.719 16.991 1.00 97.38 156 GLN A CA 1
ATOM 1204 C C . GLN A 1 156 ? 8.809 -12.879 18.277 1.00 97.38 156 GLN A C 1
ATOM 1206 O O . GLN A 1 156 ? 9.626 -13.119 19.165 1.00 97.38 156 GLN A O 1
ATOM 1211 N N . ARG A 1 157 ? 7.910 -11.895 18.388 1.00 96.56 157 ARG A N 1
ATOM 1212 C CA . ARG A 1 157 ? 7.753 -11.031 19.566 1.00 96.56 157 ARG A CA 1
ATOM 1213 C C . ARG A 1 157 ? 6.849 -11.633 20.643 1.00 96.56 157 ARG A C 1
ATOM 1215 O O . ARG A 1 157 ? 6.648 -10.983 21.662 1.00 96.56 157 ARG A O 1
ATOM 1222 N N . GLN A 1 158 ? 6.312 -12.838 20.430 1.00 97.00 158 GLN A N 1
ATOM 1223 C CA . GLN A 1 158 ? 5.341 -13.484 21.322 1.00 97.00 158 GLN A CA 1
ATOM 1224 C C . GLN A 1 158 ? 4.128 -12.581 21.621 1.00 97.00 158 GLN A C 1
ATOM 1226 O O . GLN A 1 158 ? 3.573 -12.585 22.719 1.00 97.00 158 GLN A O 1
ATOM 1231 N N . MET A 1 159 ? 3.724 -11.780 20.633 1.00 96.69 159 MET A N 1
ATOM 1232 C CA . MET A 1 159 ? 2.620 -10.835 20.739 1.00 96.69 159 MET A CA 1
ATOM 1233 C C . MET A 1 159 ? 1.324 -11.495 20.273 1.00 96.69 159 MET A C 1
ATOM 1235 O O . MET A 1 159 ? 1.193 -11.880 19.112 1.00 96.69 159 MET A O 1
ATOM 1239 N N . ASN A 1 160 ? 0.337 -11.582 21.164 1.00 96.44 160 ASN A N 1
ATOM 1240 C CA . ASN A 1 160 ? -1.016 -11.988 20.799 1.00 96.44 160 ASN A CA 1
ATOM 1241 C C . ASN A 1 160 ? -1.795 -10.760 20.315 1.00 96.44 160 ASN A C 1
ATOM 1243 O O . ASN A 1 160 ? -2.474 -10.101 21.103 1.00 96.44 160 ASN A O 1
ATOM 1247 N N . TRP A 1 161 ? -1.666 -10.452 19.023 1.00 95.75 161 TRP A N 1
ATOM 1248 C CA . TRP A 1 161 ? -2.336 -9.306 18.410 1.00 95.75 161 TRP A CA 1
ATOM 1249 C C . TRP A 1 161 ? -3.865 -9.355 18.621 1.00 95.75 161 TRP A C 1
ATOM 1251 O O . TRP A 1 161 ? -4.392 -8.418 19.212 1.00 95.75 161 TRP A O 1
ATOM 1261 N N . PRO A 1 162 ? -4.591 -10.463 18.369 1.00 96.38 162 PRO A N 1
ATOM 1262 C CA . PRO A 1 162 ? -6.031 -10.526 18.665 1.00 96.38 162 PRO A CA 1
ATOM 1263 C C . PRO A 1 162 ? -6.425 -10.204 20.121 1.00 96.38 162 PRO A C 1
ATOM 1265 O O . PRO A 1 162 ? -7.490 -9.643 20.378 1.00 96.38 162 PRO A O 1
ATOM 1268 N N . ALA A 1 163 ? -5.585 -10.541 21.106 1.00 97.38 163 ALA A N 1
ATOM 1269 C CA . ALA A 1 163 ? -5.851 -10.188 22.502 1.00 97.38 163 ALA A CA 1
ATOM 1270 C C . ALA A 1 163 ? -5.690 -8.682 22.777 1.00 97.38 163 ALA A C 1
ATOM 1272 O O . ALA A 1 163 ? -6.379 -8.145 23.649 1.00 97.38 163 ALA A O 1
ATOM 1273 N N . VAL A 1 164 ? -4.804 -8.006 22.043 1.00 96.69 164 VAL A N 1
ATOM 1274 C CA . VAL A 1 164 ? -4.644 -6.548 22.098 1.00 96.69 164 VAL A CA 1
ATOM 1275 C C . VAL A 1 164 ? -5.885 -5.864 21.513 1.00 96.69 164 VAL A C 1
ATOM 1277 O O . VAL A 1 164 ? -6.423 -4.977 22.179 1.00 96.69 164 VAL A O 1
ATOM 1280 N N . ASP A 1 165 ? -6.419 -6.336 20.378 1.00 97.44 165 ASP A N 1
ATOM 1281 C CA . ASP A 1 165 ? -7.682 -5.825 19.804 1.00 97.44 165 ASP A CA 1
ATOM 1282 C C . ASP A 1 165 ? -8.813 -5.88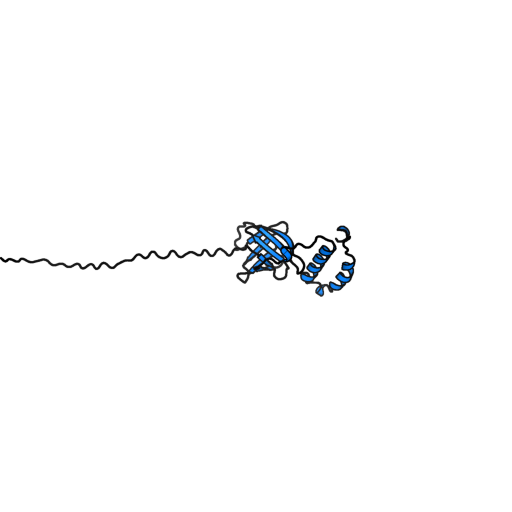4 20.826 1.00 97.44 165 ASP A C 1
ATOM 1284 O O . ASP A 1 165 ? -9.438 -4.881 21.165 1.00 97.44 165 ASP A O 1
ATOM 1288 N N . LYS A 1 166 ? -9.005 -7.067 21.424 1.00 97.62 166 LYS A N 1
ATOM 1289 C CA . LYS A 1 166 ? -10.059 -7.318 22.410 1.00 97.62 166 LYS A CA 1
ATOM 1290 C C . LYS A 1 166 ? -10.010 -6.340 23.587 1.00 97.62 166 LYS A C 1
ATOM 1292 O O . LYS A 1 166 ? -11.046 -6.049 24.184 1.00 97.62 166 LYS A O 1
ATOM 1297 N N . LYS A 1 167 ? -8.817 -5.851 23.941 1.00 97.19 167 LYS A N 1
ATOM 1298 C CA . LYS A 1 167 ? -8.625 -4.865 25.008 1.00 97.19 167 LYS A CA 1
ATOM 1299 C C . LYS A 1 167 ? -8.929 -3.438 24.547 1.00 97.19 167 LYS A C 1
ATOM 1301 O O . LYS A 1 167 ? -9.536 -2.691 25.314 1.00 97.19 1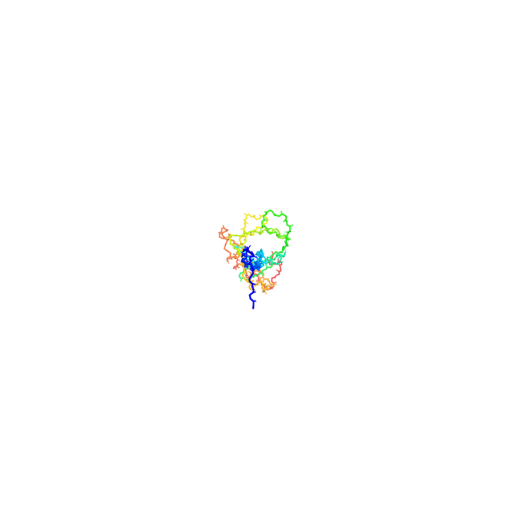67 LYS A O 1
ATOM 1306 N N . PHE A 1 168 ? -8.472 -3.033 23.363 1.00 96.69 168 PHE A N 1
ATOM 1307 C CA . PHE A 1 168 ? -8.490 -1.627 22.942 1.00 96.69 168 PHE A CA 1
ATOM 1308 C C . PHE A 1 168 ? -9.669 -1.259 22.041 1.00 96.69 168 PHE A C 1
ATOM 1310 O O . PHE A 1 168 ? -10.211 -0.167 22.194 1.00 96.69 168 PHE A O 1
ATOM 1317 N N . ARG A 1 169 ? -10.145 -2.166 21.184 1.00 97.06 169 ARG A N 1
ATOM 1318 C CA . ARG A 1 169 ? -11.270 -1.910 20.276 1.00 97.06 169 ARG A CA 1
ATOM 1319 C C . ARG A 1 169 ? -12.525 -1.361 20.963 1.00 97.06 169 ARG A C 1
ATOM 1321 O O . ARG A 1 169 ? -13.114 -0.444 20.387 1.00 97.06 169 ARG A O 1
ATOM 1328 N N . PRO A 1 170 ? -12.943 -1.848 22.156 1.00 97.62 170 PRO A N 1
ATOM 1329 C CA . PRO A 1 170 ? -14.131 -1.330 22.840 1.00 97.62 170 PRO A CA 1
ATOM 1330 C C . PRO A 1 170 ? -13.970 0.084 23.415 1.00 97.62 170 PRO A C 1
ATOM 1332 O O . PRO A 1 170 ? -14.963 0.679 23.817 1.00 97.62 170 PRO A O 1
ATOM 1335 N N . GLN A 1 171 ? -12.741 0.605 23.501 1.00 97.31 171 GLN A N 1
ATOM 1336 C CA . GLN A 1 171 ? -12.463 1.944 24.036 1.00 97.31 171 GLN A CA 1
ATOM 1337 C C . GLN A 1 171 ? -12.641 3.038 22.974 1.00 97.31 171 GLN A C 1
ATOM 1339 O O . GLN A 1 171 ? -12.796 4.203 23.323 1.00 97.31 171 GLN A O 1
ATOM 1344 N N . VAL A 1 172 ? -12.641 2.668 21.689 1.00 98.19 172 VAL A N 1
ATOM 1345 C CA . VAL A 1 172 ? -12.850 3.599 20.576 1.00 98.19 172 VAL A CA 1
ATOM 1346 C C . VAL A 1 172 ? -14.340 3.688 20.266 1.00 98.19 172 VAL A C 1
ATOM 1348 O O . VAL A 1 172 ? -14.960 2.691 19.882 1.00 98.19 172 VAL A O 1
ATOM 1351 N N . THR A 1 173 ? -14.902 4.887 20.391 1.00 97.94 173 THR A N 1
ATOM 1352 C CA . THR A 1 173 ? -16.313 5.206 20.131 1.00 97.94 173 THR A CA 1
ATOM 1353 C C . THR A 1 173 ? -16.430 6.280 19.038 1.00 97.94 173 THR A C 1
ATOM 1355 O O . THR A 1 173 ? -15.417 6.853 18.624 1.00 97.94 173 THR A O 1
ATOM 1358 N N . PRO A 1 174 ? -17.640 6.573 18.523 1.00 98.12 174 PRO A N 1
ATOM 1359 C CA . PRO A 1 174 ? -17.839 7.689 17.594 1.00 98.12 174 PRO A CA 1
ATOM 1360 C C . PRO A 1 174 ? -17.406 9.059 18.147 1.00 98.12 174 PRO A C 1
ATOM 1362 O O . PRO A 1 174 ? -17.121 9.962 17.366 1.00 98.12 174 PRO A O 1
ATOM 1365 N N . GLU A 1 175 ? -17.354 9.214 19.471 1.00 97.81 175 GLU A N 1
ATOM 1366 C CA . GLU A 1 175 ? -17.024 10.460 20.172 1.00 97.81 175 GLU A CA 1
ATOM 1367 C C . GLU A 1 175 ? -15.538 10.588 20.538 1.00 97.81 175 GLU A C 1
ATOM 1369 O O . GLU A 1 175 ? -15.132 11.650 21.014 1.00 97.81 175 GLU A O 1
ATOM 1374 N N . THR A 1 176 ? -14.732 9.538 20.331 1.00 98.19 176 THR A N 1
ATOM 1375 C CA . THR A 1 176 ? -13.290 9.555 20.621 1.00 98.19 176 THR A CA 1
ATOM 1376 C C . THR A 1 176 ? -12.604 10.688 19.861 1.00 98.19 176 THR A C 1
ATOM 1378 O O . THR A 1 176 ? -12.742 10.816 18.641 1.00 98.19 176 THR A O 1
ATOM 1381 N N . LYS A 1 177 ? -11.840 11.513 20.575 1.00 97.19 177 LYS A N 1
ATOM 1382 C CA . LYS A 1 177 ? -11.135 12.650 19.974 1.00 97.19 177 LYS A CA 1
ATOM 1383 C C . LYS A 1 177 ? -9.801 12.228 19.353 1.00 97.19 177 LYS A C 1
ATOM 1385 O O . LYS A 1 177 ? -9.234 11.219 19.766 1.00 97.19 177 LYS A O 1
ATOM 1390 N N . PRO A 1 178 ? -9.250 13.002 18.400 1.00 94.69 178 PRO A N 1
ATOM 1391 C CA . PRO A 1 178 ? -7.946 12.701 17.812 1.00 94.69 178 PRO A CA 1
ATOM 1392 C C . PRO A 1 178 ? -6.833 12.505 18.851 1.00 94.69 178 PRO A C 1
ATOM 1394 O O . PRO A 1 178 ? -6.081 11.547 18.746 1.00 94.69 178 PRO A O 1
ATOM 1397 N N . GLU A 1 179 ? -6.769 13.352 19.879 1.00 96.25 179 GLU A N 1
ATOM 1398 C CA . GLU A 1 179 ? -5.777 13.264 20.961 1.00 96.25 179 GLU A CA 1
ATOM 1399 C C . GLU A 1 179 ? -5.963 12.067 21.909 1.00 96.25 179 GLU A C 1
ATOM 1401 O O . GLU A 1 179 ? -5.072 11.752 22.689 1.00 96.25 179 GLU A O 1
ATOM 1406 N N . GLU A 1 180 ? -7.131 11.426 21.884 1.00 95.50 180 GLU A N 1
ATOM 1407 C CA . GLU A 1 180 ? -7.396 10.190 22.629 1.00 95.50 180 GLU A CA 1
ATOM 1408 C C . GLU A 1 180 ? -7.073 8.954 21.775 1.00 95.50 180 GLU A C 1
ATOM 1410 O O . GLU A 1 180 ? -6.828 7.875 22.314 1.00 95.50 180 GLU A O 1
ATOM 1415 N N . LEU A 1 181 ? -7.096 9.106 20.446 1.00 95.62 181 LEU A N 1
ATOM 1416 C CA . LEU A 1 181 ? -6.851 8.039 19.480 1.00 95.62 181 LEU A CA 1
ATOM 1417 C C . LEU A 1 181 ? -5.357 7.844 19.159 1.00 95.62 181 LEU A C 1
ATOM 1419 O O . LEU A 1 181 ? -4.964 6.709 18.887 1.00 95.62 181 LEU A O 1
ATOM 1423 N N . PHE A 1 182 ? -4.557 8.920 19.166 1.00 91.19 182 PHE A N 1
ATOM 1424 C CA . PHE A 1 182 ? -3.127 8.954 18.808 1.00 91.19 182 PHE A CA 1
ATOM 1425 C C . PHE A 1 182 ? -2.241 9.328 20.000 1.00 91.19 182 PHE A C 1
ATOM 1427 O O . PHE A 1 182 ? -1.165 8.702 20.142 1.00 91.19 182 PHE A O 1
#

Secondary structure (DSSP, 8-state):
------------------------------------S-EEEEESSS-EEEEEETTEEEEEEE-SS-EEEEEEEEEE----SSS-EEEEESS-EEEEEE-SSTTEEEEEETT-SSPEEEEEESS--GGGGSPPP-SHHHHHHHHHHHHHHH-TTTTTTT--HHHHHHHHGGG--TT--HHHH-

Organism: NCBI:txid2741543

Sequence (182 aa):
MNLQSKAHLCAVVSASVALFLFPLSAGAQVQRATESFDGLWLTDGYGELIEVQGDNLRAYEITTLSCLPAAKATRRIEASTVHEIVFAGKDGTLRISPGPLADTRWLHEDGSVSNILIRRAGSRPELCDQPPANTPLSNYQVFWETFSEHYPFFAQRQMNWPAVDKKFRPQVTPETKPEELF

Radius of gyration: 34.5 Å; chains: 1; bounding box: 44×28×140 Å

pLDDT: mean 85.44, std 19.68, range [34.03, 98.31]